Protein AF-A0A2P7RVP9-F1 (afdb_monomer_lite)

Radius of gyration: 25.17 Å; chains: 1; bounding box: 57×21×74 Å

pLDDT: mean 76.1, std 9.57, range [46.62, 93.0]

Structure (mmCIF, N/CA/C/O backbone):
data_AF-A0A2P7RVP9-F1
#
_entry.id   AF-A0A2P7RVP9-F1
#
loop_
_atom_site.group_PDB
_atom_site.id
_atom_site.type_symbol
_atom_site.label_atom_id
_atom_site.label_alt_id
_atom_site.label_comp_id
_atom_site.label_asym_id
_atom_site.label_entity_id
_atom_site.label_seq_id
_atom_site.pdbx_PDB_ins_code
_atom_site.Cartn_x
_atom_site.Cartn_y
_atom_site.Cartn_z
_atom_site.occupancy
_atom_site.B_iso_or_equiv
_atom_site.auth_seq_id
_atom_site.auth_comp_id
_atom_site.auth_asym_id
_atom_site.auth_atom_id
_atom_site.pdbx_PDB_model_num
ATOM 1 N N . MET A 1 1 ?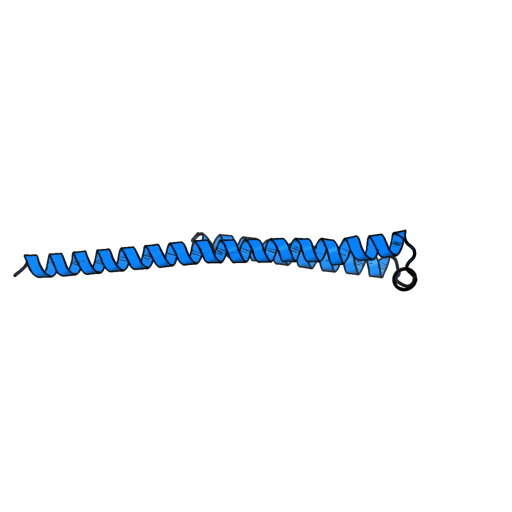 -38.696 0.398 46.030 1.00 56.38 1 MET A N 1
ATOM 2 C CA . MET A 1 1 ? -37.403 1.001 45.650 1.00 56.38 1 MET A CA 1
ATOM 3 C C . MET A 1 1 ? -36.589 0.107 44.717 1.00 56.38 1 MET A C 1
ATOM 5 O O . MET A 1 1 ? -35.907 0.672 43.892 1.00 56.38 1 MET A O 1
ATOM 9 N N . ALA A 1 2 ? -36.732 -1.229 44.731 1.00 60.88 2 ALA A N 1
ATOM 10 C CA . ALA A 1 2 ? -35.995 -2.118 43.812 1.00 60.88 2 ALA A CA 1
ATOM 11 C C . ALA A 1 2 ? -36.271 -1.906 42.302 1.00 60.88 2 ALA A C 1
ATOM 13 O O . ALA A 1 2 ? -35.363 -2.017 41.500 1.00 60.88 2 ALA A O 1
ATOM 14 N N . GLY 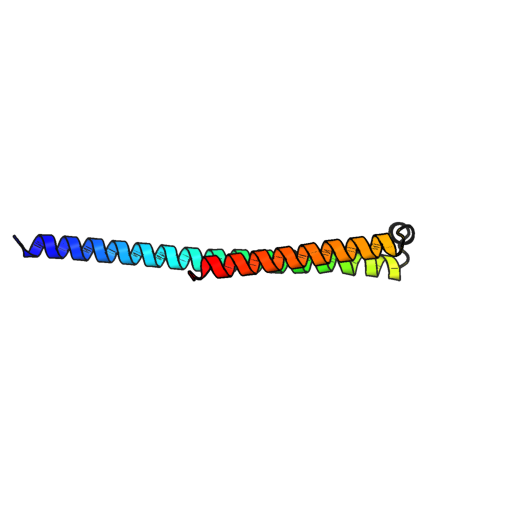A 1 3 ? -37.497 -1.544 41.902 1.00 69.31 3 GLY A N 1
ATOM 15 C CA . GLY A 1 3 ? -37.849 -1.450 40.473 1.00 69.31 3 GLY A CA 1
ATOM 16 C C . GLY A 1 3 ? -37.388 -0.188 39.727 1.00 69.31 3 GLY A C 1
ATOM 17 O O . GLY A 1 3 ? -37.671 -0.081 38.536 1.00 69.31 3 GLY A O 1
ATOM 18 N N . ASP A 1 4 ? -36.759 0.774 40.408 1.00 76.19 4 ASP A N 1
ATOM 19 C CA . ASP A 1 4 ? -36.248 2.006 39.780 1.00 76.19 4 ASP A CA 1
ATOM 20 C C .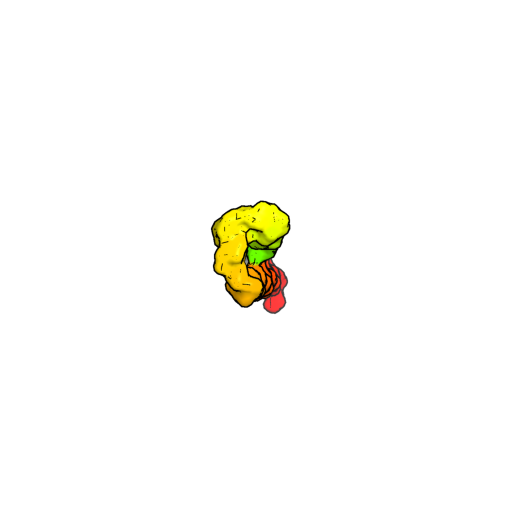 ASP A 1 4 ? -34.773 1.842 39.372 1.00 76.19 4 ASP A C 1
ATOM 22 O O . ASP A 1 4 ? -34.392 2.225 38.267 1.00 76.19 4 ASP A O 1
ATOM 26 N N . ASP A 1 5 ? -33.985 1.150 40.203 1.00 81.75 5 ASP A N 1
ATOM 27 C CA . ASP A 1 5 ? -32.591 0.794 39.912 1.00 81.75 5 ASP A CA 1
ATOM 28 C C . ASP A 1 5 ? -32.495 -0.188 38.728 1.00 81.75 5 ASP A C 1
ATOM 30 O O . ASP A 1 5 ? -31.701 0.028 37.815 1.00 81.75 5 ASP A O 1
ATOM 34 N N . ASP A 1 6 ? -33.385 -1.188 38.656 1.00 85.88 6 ASP A N 1
ATOM 35 C CA . ASP A 1 6 ? -33.438 -2.147 37.537 1.00 85.88 6 ASP A CA 1
ATOM 36 C C . ASP A 1 6 ? -33.723 -1.462 36.184 1.00 85.88 6 ASP A C 1
ATOM 38 O O . ASP A 1 6 ? -33.233 -1.875 35.129 1.00 85.88 6 ASP A O 1
ATOM 42 N N . LYS A 1 7 ? -34.534 -0.394 36.195 1.00 86.69 7 LYS A N 1
ATOM 43 C CA . LYS A 1 7 ? -34.821 0.399 34.991 1.00 86.69 7 LYS A CA 1
ATOM 44 C C . LYS A 1 7 ? -33.624 1.240 34.577 1.00 86.69 7 LYS A C 1
ATOM 46 O O . LYS A 1 7 ? -33.349 1.331 33.383 1.00 86.69 7 LYS A O 1
ATOM 51 N N . LEU A 1 8 ? -32.931 1.833 35.547 1.00 88.44 8 LEU A N 1
ATOM 52 C CA . LEU A 1 8 ? -31.733 2.622 35.296 1.00 88.44 8 LEU A CA 1
ATOM 53 C C . LEU A 1 8 ? -30.619 1.748 34.704 1.00 88.44 8 LEU A C 1
ATOM 55 O O . LEU A 1 8 ? -30.000 2.134 33.715 1.00 88.44 8 LEU A O 1
ATOM 59 N N . GLU A 1 9 ? -30.409 0.546 35.244 1.00 89.31 9 GLU A N 1
ATOM 60 C CA . GLU A 1 9 ? -29.448 -0.416 34.695 1.00 89.31 9 GLU A CA 1
ATOM 61 C C . GLU A 1 9 ? -29.820 -0.851 33.272 1.00 89.31 9 GLU A C 1
ATOM 63 O O . GLU A 1 9 ? -28.963 -0.864 32.387 1.00 89.31 9 GLU A O 1
ATOM 68 N N . ALA A 1 10 ? -31.099 -1.145 33.013 1.00 89.00 10 ALA A N 1
ATOM 69 C CA . ALA A 1 10 ? -31.566 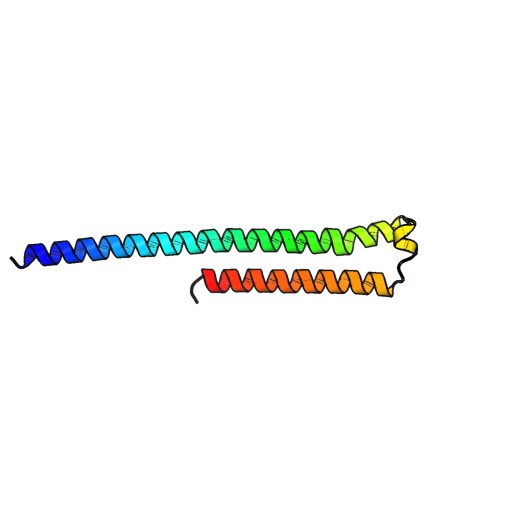-1.500 31.675 1.00 89.00 10 ALA A CA 1
ATOM 70 C C . ALA A 1 10 ? -31.374 -0.358 30.659 1.00 89.00 10 ALA A C 1
ATOM 72 O O . ALA A 1 10 ? -31.014 -0.611 29.508 1.00 89.00 10 ALA A O 1
ATOM 73 N N . GLU A 1 11 ? -31.581 0.893 31.075 1.00 92.25 11 GLU A N 1
ATOM 74 C CA . GLU A 1 11 ? -31.369 2.073 30.234 1.00 92.25 11 GLU A CA 1
ATOM 75 C C . GLU A 1 11 ? -29.881 2.299 29.932 1.00 92.25 11 GLU A C 1
ATOM 77 O O . GLU A 1 11 ? -29.514 2.548 28.781 1.00 92.25 11 GLU A O 1
ATOM 82 N N . ILE A 1 12 ? -29.007 2.133 30.930 1.00 91.56 12 ILE A N 1
ATOM 83 C CA . ILE A 1 12 ? -27.550 2.230 30.758 1.00 91.56 12 ILE A CA 1
ATOM 84 C C . ILE A 1 12 ? -27.047 1.136 29.812 1.00 91.56 12 ILE A C 1
ATOM 86 O O . ILE A 1 12 ? -26.297 1.432 28.882 1.00 91.56 12 ILE A O 1
ATOM 90 N N . LEU A 1 13 ? -27.504 -0.106 29.989 1.00 91.06 13 LEU A N 1
ATOM 91 C CA . LEU A 1 13 ? -27.138 -1.229 29.124 1.00 91.06 13 LEU A CA 1
ATOM 92 C C . LEU A 1 13 ? -27.628 -1.030 27.686 1.00 91.06 13 LEU A C 1
ATOM 94 O O . LEU A 1 13 ? -26.898 -1.330 26.740 1.00 91.06 13 LEU A O 1
ATOM 98 N N . ALA A 1 14 ? -28.838 -0.497 27.499 1.00 93.00 14 ALA A N 1
ATOM 99 C CA . ALA A 1 14 ? -29.351 -0.167 26.173 1.00 93.00 14 ALA A CA 1
ATOM 100 C C . ALA A 1 14 ? -28.516 0.942 25.508 1.00 93.00 14 ALA A C 1
ATOM 102 O O . ALA A 1 14 ? -28.136 0.814 24.342 1.00 93.00 14 ALA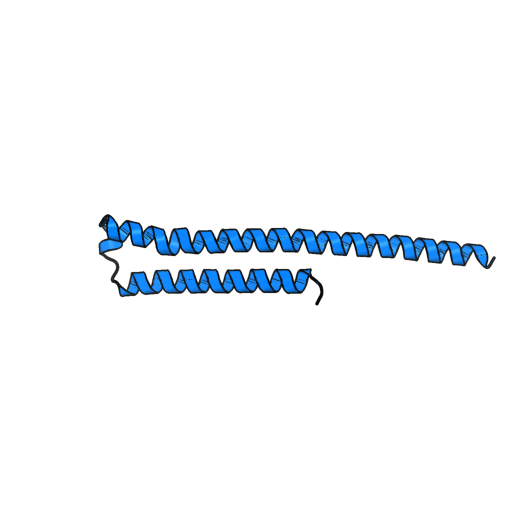 A O 1
ATOM 103 N N . ALA A 1 15 ? -28.162 1.991 26.257 1.00 92.69 15 ALA A N 1
ATOM 104 C CA . ALA A 1 15 ? -27.320 3.077 25.768 1.00 92.69 15 ALA A CA 1
ATOM 105 C C . ALA A 1 15 ? -25.894 2.606 25.429 1.00 92.69 15 ALA A C 1
ATOM 107 O O . ALA A 1 15 ? -25.312 3.045 24.435 1.00 92.69 15 ALA A O 1
ATOM 108 N N . GLU A 1 16 ? -25.322 1.700 26.222 1.00 92.62 16 GLU A N 1
ATOM 109 C CA . GLU A 1 16 ? -24.009 1.108 25.964 1.00 92.62 16 GLU A CA 1
ATOM 110 C C . GLU A 1 16 ? -24.038 0.178 24.743 1.00 92.62 16 GLU A C 1
ATOM 112 O O . GLU A 1 16 ? -23.167 0.266 23.875 1.00 92.62 16 GLU A O 1
ATOM 117 N N . ALA A 1 17 ? -25.090 -0.631 24.593 1.00 90.62 17 ALA A N 1
ATOM 118 C CA . ALA A 1 17 ? -25.286 -1.470 23.415 1.00 90.62 17 ALA A CA 1
ATOM 119 C C . ALA A 1 17 ? -25.419 -0.638 22.127 1.00 90.62 17 ALA A C 1
ATOM 121 O O . ALA A 1 17 ? -24.851 -1.004 21.095 1.00 90.62 17 ALA A O 1
ATOM 122 N N . GLU A 1 18 ? -26.120 0.499 22.163 1.00 92.00 18 GLU A N 1
ATOM 123 C CA . GLU A 1 18 ? -26.192 1.417 21.020 1.00 92.00 18 GLU A CA 1
ATOM 124 C C . GLU A 1 18 ? -24.837 2.047 20.682 1.00 92.00 18 GLU A C 1
ATOM 126 O O . GLU A 1 18 ? -24.490 2.158 19.501 1.00 92.00 18 GLU A O 1
ATOM 131 N N . ARG A 1 19 ? -24.044 2.423 21.695 1.00 88.88 19 ARG A N 1
ATOM 132 C CA . ARG A 1 19 ? -22.681 2.943 21.496 1.00 88.88 19 ARG A CA 1
ATOM 133 C C . ARG A 1 19 ? -21.792 1.909 20.820 1.00 88.88 19 ARG A C 1
ATOM 135 O O . ARG A 1 19 ? -21.206 2.213 19.784 1.00 88.88 19 ARG A O 1
ATOM 142 N N . LEU A 1 20 ? -21.772 0.681 21.333 1.00 86.69 20 LEU A N 1
ATOM 143 C CA . LEU A 1 20 ? -20.989 -0.417 20.761 1.00 86.69 20 LEU A CA 1
ATOM 144 C C . LEU A 1 20 ? -21.418 -0.739 19.325 1.00 86.69 20 LEU A C 1
ATOM 146 O O . LEU A 1 20 ? -20.576 -0.993 18.462 1.00 86.69 20 LEU A O 1
ATOM 150 N N . ARG A 1 21 ? -22.724 -0.682 19.028 1.00 86.12 21 ARG A N 1
ATOM 151 C CA . ARG A 1 21 ? -23.224 -0.849 17.654 1.00 86.12 21 ARG A CA 1
ATOM 152 C C . ARG A 1 21 ? -22.722 0.257 16.731 1.00 86.12 21 ARG A C 1
ATOM 154 O O . ARG A 1 21 ? -22.224 -0.063 15.653 1.00 86.12 21 ARG A O 1
ATOM 161 N N . ARG A 1 22 ? -22.788 1.525 17.154 1.00 85.06 22 ARG A N 1
ATOM 162 C CA . ARG A 1 22 ? -22.268 2.659 16.370 1.00 85.06 22 ARG A CA 1
ATOM 163 C C . ARG A 1 22 ? -20.760 2.575 16.154 1.00 85.06 22 ARG A C 1
ATOM 165 O O . ARG A 1 22 ? -20.298 2.833 15.048 1.00 85.06 22 ARG A O 1
ATOM 172 N N . GLU A 1 23 ? -19.993 2.188 17.169 1.00 85.38 23 GLU A N 1
ATOM 173 C CA . GLU A 1 23 ? -18.541 1.996 17.047 1.00 85.38 23 GLU A CA 1
ATOM 174 C C . GLU A 1 23 ? -18.199 0.852 16.085 1.00 85.38 23 GLU A C 1
ATOM 176 O O . GLU A 1 23 ? -17.309 0.986 15.238 1.00 85.38 23 GLU A O 1
ATOM 181 N N . GLY A 1 24 ? -18.950 -0.252 16.146 1.00 81.75 24 GLY A N 1
ATOM 182 C CA . GLY A 1 24 ? -18.816 -1.366 15.211 1.00 81.75 24 GLY A CA 1
ATOM 183 C C . GLY A 1 24 ? -19.145 -0.970 13.768 1.00 81.75 24 GLY A C 1
ATOM 184 O O . GLY A 1 24 ? -18.435 -1.366 12.840 1.00 81.75 24 GLY A O 1
ATOM 185 N N . GLU A 1 25 ? -20.192 -0.169 13.561 1.00 84.75 25 GLU A N 1
ATOM 186 C CA . GLU A 1 25 ? -20.560 0.366 12.244 1.00 84.75 25 GLU A CA 1
ATOM 187 C C . GLU A 1 25 ? -19.494 1.327 11.707 1.00 84.75 25 GLU A C 1
ATOM 189 O O . GLU A 1 25 ? -19.023 1.143 10.582 1.00 84.75 25 GLU A O 1
ATOM 194 N N . TYR A 1 26 ? -19.023 2.264 12.534 1.00 80.75 26 TYR A N 1
ATOM 195 C CA . TYR A 1 26 ? -17.965 3.208 12.173 1.00 80.75 26 TYR A CA 1
ATOM 196 C C . TYR A 1 26 ? -16.671 2.494 11.757 1.00 80.75 26 TYR A C 1
ATOM 198 O O . TYR A 1 26 ? -16.073 2.807 10.725 1.00 80.75 26 TYR A O 1
ATOM 206 N N . THR A 1 27 ? -16.260 1.476 12.516 1.00 79.00 27 THR A N 1
ATOM 207 C CA . THR A 1 27 ? -15.041 0.704 12.231 1.00 79.00 27 THR A CA 1
ATOM 208 C C . THR A 1 27 ? -15.162 -0.067 10.912 1.00 79.00 27 THR A C 1
ATOM 210 O O . THR A 1 27 ? -14.230 -0.085 10.097 1.00 79.00 27 THR A O 1
ATOM 213 N N . LYS A 1 28 ? -16.337 -0.654 10.647 1.00 80.69 28 LYS A N 1
ATOM 214 C CA . LYS A 1 28 ? -16.627 -1.344 9.383 1.00 80.69 28 LYS A CA 1
ATOM 215 C C . LYS A 1 28 ? -16.613 -0.389 8.197 1.00 80.69 28 LYS A C 1
ATOM 217 O O . LYS A 1 28 ? -16.028 -0.723 7.170 1.00 80.69 28 LYS A O 1
ATOM 222 N N . GLU A 1 29 ? -17.220 0.785 8.307 1.00 79.25 29 GLU A N 1
ATOM 223 C CA . GLU A 1 29 ? -17.200 1.775 7.227 1.00 79.25 29 GLU A CA 1
ATOM 224 C C . GLU A 1 29 ? -15.786 2.292 6.959 1.00 79.25 29 GLU A C 1
ATOM 226 O O . GLU A 1 29 ? -15.336 2.280 5.812 1.00 79.25 29 GLU A O 1
ATOM 231 N N . HIS A 1 30 ? -15.039 2.644 8.007 1.00 77.88 30 HIS A N 1
ATOM 232 C CA . HIS A 1 30 ? -13.663 3.112 7.873 1.00 77.88 30 HIS A CA 1
ATOM 233 C C . HIS A 1 30 ? -12.763 2.065 7.198 1.00 77.88 30 HIS A C 1
ATOM 235 O O . HIS A 1 30 ? -12.015 2.389 6.274 1.00 77.88 30 HIS A O 1
ATOM 241 N N . SER A 1 31 ? -12.873 0.789 7.588 1.00 73.44 31 SER A N 1
ATOM 242 C CA . SER A 1 31 ? -12.095 -0.292 6.965 1.00 73.44 31 SER A CA 1
ATOM 243 C C . SER A 1 31 ? -12.385 -0.453 5.465 1.00 73.44 31 SER A C 1
ATOM 245 O O . SER A 1 31 ? -11.454 -0.676 4.691 1.00 73.44 31 SER A O 1
ATOM 247 N N . LYS A 1 32 ? -13.638 -0.251 5.025 1.00 75.25 32 LYS A N 1
ATOM 248 C CA . LYS A 1 32 ? -14.008 -0.265 3.598 1.00 75.25 32 LYS A CA 1
ATOM 249 C C . LYS A 1 32 ? -13.354 0.882 2.829 1.00 75.25 32 LYS A C 1
ATOM 251 O O . LYS A 1 32 ? -12.804 0.648 1.755 1.00 75.25 32 LYS A O 1
ATOM 256 N N . TYR A 1 33 ? -13.377 2.102 3.371 1.00 78.94 33 TYR A N 1
ATOM 257 C CA . TYR A 1 33 ? -12.735 3.255 2.728 1.00 78.94 33 TYR A CA 1
ATOM 258 C C . TYR A 1 33 ? -11.219 3.087 2.629 1.00 78.94 33 TYR A C 1
ATOM 260 O O . TYR A 1 33 ? -10.629 3.403 1.596 1.00 78.94 33 TYR A O 1
ATOM 268 N N . VAL A 1 34 ? -10.597 2.543 3.677 1.00 78.81 34 VAL A N 1
ATOM 269 C CA . VAL A 1 34 ? -9.166 2.228 3.689 1.00 78.81 34 VAL A CA 1
ATOM 270 C C . VAL A 1 34 ? -8.842 1.152 2.652 1.00 78.81 34 VAL A C 1
ATOM 272 O O . VAL A 1 34 ? -7.922 1.328 1.861 1.00 78.81 34 VAL A O 1
ATOM 275 N N . ALA A 1 35 ? -9.611 0.065 2.583 1.00 74.50 35 ALA A N 1
ATOM 276 C CA . ALA A 1 35 ? -9.401 -0.966 1.569 1.00 74.50 35 ALA A CA 1
ATOM 277 C C . ALA A 1 35 ? -9.512 -0.402 0.139 1.00 74.50 35 ALA A C 1
ATOM 279 O O . ALA A 1 35 ? -8.655 -0.676 -0.700 1.00 74.50 35 ALA A O 1
ATOM 280 N N . ALA A 1 36 ? -10.512 0.444 -0.121 1.00 79.19 36 ALA A N 1
ATOM 281 C CA . ALA A 1 36 ? -10.711 1.071 -1.426 1.00 79.19 36 ALA A CA 1
ATOM 282 C C . ALA A 1 36 ? -9.585 2.052 -1.809 1.00 79.19 36 ALA A C 1
ATOM 284 O O . ALA A 1 36 ? -9.214 2.144 -2.983 1.00 79.19 36 ALA A O 1
ATOM 285 N N . SER A 1 37 ? -9.025 2.794 -0.847 1.00 76.06 37 SER A N 1
ATOM 286 C CA . SER A 1 37 ? -7.905 3.703 -1.115 1.00 76.06 37 SER A CA 1
ATOM 287 C C . SER A 1 37 ? -6.610 2.943 -1.410 1.00 76.06 37 SER A C 1
ATOM 289 O O . SER A 1 37 ? -5.897 3.309 -2.348 1.00 76.06 37 SER A O 1
ATOM 291 N N . TRP A 1 38 ? -6.343 1.844 -0.695 1.00 78.12 38 TRP A N 1
ATOM 292 C CA . TRP A 1 38 ? -5.211 0.958 -0.982 1.00 78.12 38 TRP A CA 1
ATOM 293 C C . TRP A 1 38 ? -5.326 0.284 -2.351 1.00 78.12 38 TRP A C 1
ATOM 295 O O . TRP A 1 38 ? -4.332 0.208 -3.072 1.00 78.12 38 TRP A O 1
ATOM 305 N N . ASP A 1 39 ? -6.525 -0.152 -2.740 1.00 77.25 39 ASP A N 1
ATOM 306 C CA . ASP A 1 39 ? -6.765 -0.772 -4.046 1.00 77.25 39 ASP A CA 1
ATOM 307 C C . ASP A 1 39 ? -6.473 0.202 -5.202 1.00 77.25 39 ASP A C 1
ATOM 309 O O . ASP A 1 39 ? -5.699 -0.107 -6.117 1.00 77.25 39 ASP A O 1
ATOM 313 N N . ARG A 1 40 ? -6.969 1.445 -5.096 1.00 77.94 40 ARG A N 1
ATOM 314 C CA . ARG A 1 40 ? -6.648 2.522 -6.049 1.00 77.94 40 ARG A CA 1
ATOM 315 C C . ARG A 1 40 ? -5.161 2.851 -6.090 1.00 77.94 40 ARG A C 1
ATOM 317 O O . ARG A 1 40 ? -4.616 3.035 -7.176 1.00 77.94 40 ARG A O 1
ATOM 324 N N . ALA A 1 41 ? -4.501 2.921 -4.938 1.00 76.81 41 ALA A N 1
ATOM 325 C CA . ALA A 1 41 ? -3.069 3.192 -4.881 1.00 76.81 41 ALA A CA 1
ATOM 326 C C . ALA A 1 41 ? -2.244 2.049 -5.505 1.00 76.81 41 ALA A C 1
ATOM 328 O O . ALA A 1 41 ? -1.296 2.320 -6.242 1.00 76.81 41 ALA A O 1
ATOM 329 N N . SER A 1 42 ? -2.639 0.786 -5.304 1.00 73.06 42 SER A N 1
ATOM 330 C CA . SER A 1 42 ? -1.994 -0.372 -5.941 1.00 73.06 42 SER A CA 1
ATOM 331 C C . SER A 1 42 ? -2.134 -0.338 -7.469 1.00 73.06 42 SER A C 1
ATOM 333 O O . SER A 1 42 ? -1.149 -0.492 -8.193 1.00 73.06 42 SER A O 1
ATOM 335 N N . THR A 1 43 ? -3.331 -0.015 -7.965 1.00 77.88 43 THR A N 1
ATOM 336 C CA . THR A 1 43 ? -3.606 0.130 -9.399 1.00 77.88 43 THR A CA 1
ATOM 337 C C . THR A 1 43 ? -2.813 1.296 -9.990 1.00 77.88 43 THR A C 1
ATOM 339 O O . THR A 1 43 ? -2.247 1.179 -11.079 1.00 77.88 43 THR A O 1
ATOM 342 N N . GLY A 1 44 ? -2.701 2.407 -9.254 1.00 77.75 44 GLY A N 1
ATOM 343 C CA . GLY A 1 44 ? -1.887 3.560 -9.634 1.00 77.75 44 GLY A CA 1
ATOM 344 C C . GLY A 1 44 ? -0.404 3.212 -9.770 1.00 77.75 44 GLY A C 1
ATOM 345 O O . GLY A 1 44 ? 0.212 3.583 -10.766 1.00 77.75 44 GLY A O 1
ATOM 346 N N . LEU A 1 45 ? 0.154 2.437 -8.834 1.00 78.88 45 LEU A N 1
ATOM 347 C CA . LEU A 1 45 ? 1.545 1.974 -8.902 1.00 78.88 45 LEU A CA 1
ATOM 348 C C . LEU A 1 45 ? 1.803 1.067 -10.107 1.00 78.88 45 LEU A C 1
ATOM 350 O O . LEU A 1 45 ? 2.839 1.202 -10.750 1.00 78.88 45 LEU A O 1
ATOM 354 N N . ILE A 1 46 ? 0.866 0.185 -10.456 1.00 75.19 46 ILE A N 1
ATOM 355 C CA . ILE A 1 46 ? 1.001 -0.666 -11.647 1.00 75.19 46 ILE A CA 1
ATOM 356 C C . ILE A 1 46 ? 0.906 0.183 -12.921 1.00 75.19 46 ILE A C 1
ATOM 358 O O . ILE A 1 46 ? 1.746 0.074 -13.811 1.00 75.19 46 ILE A O 1
ATOM 362 N N . THR A 1 47 ? -0.084 1.070 -13.007 1.00 79.81 47 THR A N 1
ATOM 363 C CA . THR A 1 47 ? -0.294 1.907 -14.198 1.00 79.81 47 THR A CA 1
ATOM 364 C C . THR A 1 47 ? 0.887 2.850 -14.427 1.00 79.81 47 THR A C 1
ATOM 366 O O . THR A 1 47 ? 1.468 2.889 -15.509 1.00 79.81 47 THR A O 1
ATOM 369 N N . ILE A 1 48 ? 1.304 3.577 -13.392 1.00 77.88 48 ILE A N 1
ATOM 370 C CA . ILE A 1 48 ? 2.398 4.540 -13.508 1.00 77.88 48 ILE A CA 1
ATOM 371 C C . ILE A 1 48 ? 3.741 3.811 -13.618 1.00 77.88 48 ILE A C 1
ATOM 373 O O . ILE A 1 48 ? 4.548 4.153 -14.475 1.00 77.88 48 ILE A O 1
ATOM 377 N N . GLY A 1 49 ? 3.973 2.796 -12.790 1.00 70.19 49 GLY A N 1
ATOM 378 C CA . GLY A 1 49 ? 5.264 2.127 -12.664 1.00 70.19 49 GLY A CA 1
ATOM 379 C C . GLY A 1 49 ? 5.579 1.076 -13.723 1.00 70.19 49 GLY A C 1
ATOM 380 O O . GLY A 1 49 ? 6.750 0.827 -13.989 1.00 70.19 49 GLY A O 1
ATOM 381 N N . VAL A 1 50 ? 4.563 0.464 -14.338 1.00 73.69 50 VAL A N 1
ATOM 382 C CA . VAL A 1 50 ? 4.745 -0.599 -15.342 1.00 73.69 50 VAL A CA 1
ATOM 383 C C . VAL A 1 50 ? 4.345 -0.115 -16.731 1.00 73.69 50 VAL A C 1
ATOM 385 O O . VAL A 1 50 ? 5.144 -0.205 -17.662 1.00 73.69 50 VAL A O 1
ATOM 388 N N . PHE A 1 51 ? 3.144 0.452 -16.888 1.00 77.56 51 PHE A N 1
ATOM 389 C CA . PHE A 1 51 ? 2.667 0.856 -18.215 1.00 77.56 51 PHE A CA 1
ATOM 390 C C . PHE A 1 51 ? 3.388 2.095 -18.752 1.00 77.56 51 PHE A C 1
ATOM 392 O O . PHE A 1 51 ? 3.758 2.102 -19.924 1.00 77.56 51 PHE A O 1
ATOM 399 N N . THR A 1 52 ? 3.653 3.113 -17.927 1.00 76.19 52 THR A N 1
ATOM 400 C CA . THR A 1 52 ? 4.379 4.319 -18.379 1.00 76.19 52 THR A CA 1
ATOM 401 C C . THR A 1 52 ? 5.740 3.993 -18.997 1.00 76.19 52 THR A C 1
ATOM 403 O O . THR A 1 52 ? 5.988 4.422 -20.128 1.00 76.19 52 THR A O 1
ATOM 406 N N . PRO A 1 53 ? 6.632 3.226 -18.341 1.00 71.56 53 PRO A N 1
ATOM 407 C CA . PRO A 1 53 ? 7.919 2.931 -18.948 1.00 71.56 53 PRO A CA 1
ATOM 408 C C . PRO A 1 53 ? 7.816 1.897 -20.084 1.00 71.56 53 PRO A C 1
ATOM 410 O O . PRO A 1 53 ? 8.591 1.986 -21.034 1.00 71.56 53 PRO A O 1
ATOM 413 N N . MET A 1 54 ? 6.823 0.993 -20.078 1.00 74.44 54 MET A N 1
ATOM 414 C CA . MET A 1 54 ? 6.542 0.103 -21.217 1.00 74.44 54 MET A CA 1
ATOM 415 C C . MET A 1 54 ? 6.173 0.896 -22.482 1.00 74.44 54 MET A C 1
ATOM 417 O O . MET A 1 54 ? 6.725 0.652 -23.554 1.00 74.44 54 MET A O 1
ATOM 421 N N . ILE A 1 55 ? 5.277 1.879 -22.357 1.00 80.06 55 ILE A N 1
ATOM 422 C CA . ILE A 1 55 ? 4.894 2.782 -23.450 1.00 80.06 55 ILE A CA 1
ATOM 423 C C . ILE A 1 55 ? 6.108 3.615 -23.882 1.00 80.06 55 ILE A C 1
ATOM 425 O O . ILE A 1 55 ? 6.398 3.713 -25.073 1.00 80.06 55 ILE A O 1
ATOM 429 N N . GLY A 1 56 ? 6.869 4.159 -22.931 1.00 75.00 56 GLY A N 1
ATOM 430 C CA . GLY A 1 56 ? 8.092 4.911 -23.220 1.00 75.00 56 GLY A CA 1
ATOM 431 C C . GLY A 1 56 ? 9.128 4.115 -24.022 1.00 75.00 56 GLY A C 1
ATOM 432 O O . GLY A 1 56 ? 9.744 4.662 -24.939 1.00 75.00 56 GLY A O 1
ATOM 433 N N . PHE A 1 57 ? 9.262 2.817 -23.730 1.00 71.31 57 PHE A N 1
ATOM 434 C CA . PHE A 1 57 ? 10.107 1.892 -24.481 1.00 71.31 57 PHE A CA 1
ATOM 435 C C . PHE A 1 57 ? 9.564 1.624 -25.895 1.00 71.31 57 PHE A C 1
ATOM 437 O O . PHE A 1 57 ? 10.311 1.743 -26.868 1.00 71.31 57 PHE A O 1
ATOM 444 N N . LEU A 1 58 ? 8.263 1.330 -26.032 1.00 78.19 58 LEU A N 1
ATOM 445 C CA . LEU A 1 58 ? 7.613 1.056 -27.325 1.00 78.19 58 LEU A CA 1
ATOM 446 C C . LEU A 1 58 ? 7.718 2.233 -28.304 1.00 78.19 58 LEU A C 1
ATOM 448 O O . LEU A 1 58 ? 7.985 2.029 -29.486 1.00 78.19 58 LEU A O 1
ATOM 452 N N . TYR A 1 59 ? 7.549 3.462 -27.812 1.00 80.44 59 TYR A N 1
ATOM 453 C CA . TYR A 1 59 ? 7.588 4.675 -28.635 1.00 80.44 59 TYR A CA 1
ATOM 454 C C . TYR A 1 59 ? 8.980 5.320 -28.728 1.00 80.44 59 TYR A C 1
ATOM 456 O O . TYR A 1 59 ? 9.105 6.394 -29.314 1.00 80.44 59 TYR A O 1
ATOM 464 N N . ARG A 1 60 ? 10.030 4.688 -28.174 1.00 70.56 60 ARG A N 1
ATOM 465 C CA . ARG A 1 60 ? 11.412 5.214 -28.143 1.00 70.56 60 ARG A CA 1
ATOM 466 C C . ARG A 1 60 ? 11.490 6.678 -27.694 1.00 70.56 60 ARG A C 1
ATOM 468 O O . ARG A 1 60 ? 12.249 7.472 -28.249 1.00 70.56 60 ARG A O 1
ATOM 475 N N . ILE A 1 61 ? 10.711 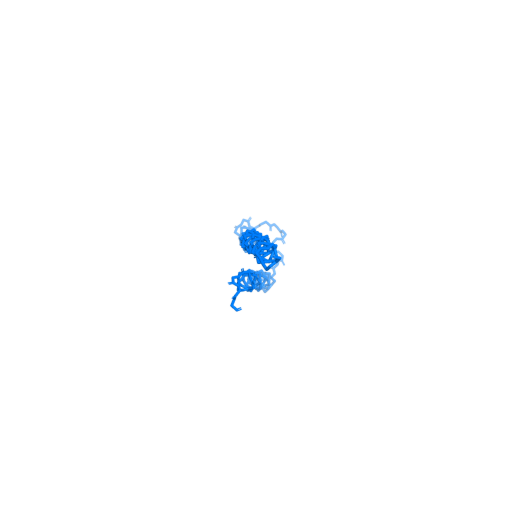7.046 -26.680 1.00 72.62 61 ILE A N 1
ATOM 476 C CA . ILE A 1 61 ? 10.773 8.389 -26.098 1.00 72.62 61 ILE A CA 1
ATOM 477 C C . ILE A 1 61 ? 12.178 8.547 -25.492 1.00 72.62 61 ILE A C 1
ATOM 479 O O . ILE A 1 61 ? 12.554 7.765 -24.620 1.00 72.62 61 ILE A O 1
ATOM 483 N N . SER A 1 62 ? 12.976 9.514 -25.974 1.00 59.03 62 SER A N 1
ATOM 484 C CA . SER A 1 62 ? 14.437 9.608 -25.744 1.00 59.03 62 SER A CA 1
ATOM 485 C C . SER A 1 62 ? 14.896 9.447 -24.290 1.00 59.03 62 SER A C 1
ATOM 487 O O . SER A 1 62 ? 15.969 8.897 -24.059 1.00 59.03 62 SER A O 1
ATOM 489 N N . ASN A 1 63 ? 14.092 9.869 -23.312 1.00 59.72 63 ASN A N 1
ATOM 490 C CA . ASN A 1 63 ? 14.435 9.755 -21.890 1.00 59.72 63 ASN A CA 1
ATOM 491 C C . ASN A 1 63 ? 14.363 8.316 -21.349 1.00 59.72 63 ASN A C 1
ATOM 493 O O . ASN A 1 63 ? 15.013 8.018 -20.357 1.00 59.72 63 ASN A O 1
ATOM 497 N N . VAL A 1 64 ? 13.608 7.421 -21.994 1.00 55.38 64 VAL A N 1
ATOM 498 C CA . VAL A 1 64 ? 13.425 6.018 -21.569 1.00 55.38 64 VAL A CA 1
ATOM 499 C C . VAL A 1 64 ? 14.388 5.076 -22.300 1.00 55.38 64 VAL A C 1
ATOM 501 O O . VAL A 1 64 ? 14.736 4.022 -21.787 1.00 55.38 64 VAL A O 1
ATOM 504 N N . VAL A 1 65 ? 14.894 5.489 -23.467 1.00 56.31 65 VAL A N 1
ATOM 505 C CA . VAL A 1 65 ? 15.918 4.761 -24.244 1.00 56.31 65 VAL A CA 1
ATOM 506 C C . VAL A 1 65 ? 17.290 4.759 -23.553 1.00 56.31 65 VAL A C 1
ATOM 508 O O . VAL A 1 65 ? 18.090 3.860 -23.792 1.00 56.31 65 VAL A O 1
ATOM 511 N N . MET A 1 66 ? 17.558 5.742 -22.685 1.00 60.97 66 MET A N 1
ATOM 512 C CA . MET A 1 66 ? 18.769 5.802 -21.851 1.00 60.97 66 MET A CA 1
ATOM 513 C C . MET A 1 66 ? 18.731 4.835 -20.658 1.00 60.97 66 MET A C 1
ATOM 515 O O . MET A 1 66 ? 19.781 4.564 -20.080 1.00 60.97 66 MET A O 1
ATOM 519 N N . LEU A 1 67 ? 17.553 4.326 -20.270 1.00 63.25 67 LEU A N 1
ATOM 520 C CA . LEU A 1 67 ? 17.455 3.355 -19.182 1.00 63.25 67 LEU A CA 1
ATOM 521 C C . LEU A 1 67 ? 17.895 1.984 -19.683 1.00 63.25 67 LEU A C 1
ATOM 523 O O . LEU A 1 67 ? 17.403 1.474 -20.694 1.00 63.25 67 LEU A O 1
ATOM 527 N N . THR A 1 68 ? 18.805 1.360 -18.943 1.00 72.75 68 THR A N 1
ATOM 528 C CA . THR A 1 68 ? 19.171 -0.025 -19.217 1.00 72.75 68 THR A CA 1
ATOM 529 C C . THR A 1 68 ? 17.986 -0.940 -18.897 1.00 72.75 68 THR A C 1
ATOM 531 O O . THR A 1 68 ? 17.131 -0.620 -18.069 1.00 72.75 68 THR A O 1
ATOM 534 N N . ALA A 1 69 ? 17.929 -2.122 -19.519 1.00 72.75 69 ALA A N 1
ATOM 535 C CA . ALA A 1 69 ? 16.894 -3.116 -19.210 1.00 72.75 69 ALA A CA 1
ATOM 536 C C . ALA A 1 69 ? 16.840 -3.466 -17.706 1.00 72.75 69 ALA A C 1
ATOM 538 O O . ALA A 1 69 ? 15.794 -3.863 -17.195 1.00 72.75 69 ALA A O 1
ATOM 539 N N . LEU A 1 70 ? 17.959 -3.279 -16.999 1.00 74.75 70 LEU A N 1
ATOM 540 C CA . LEU A 1 70 ? 18.095 -3.502 -15.567 1.00 74.75 70 LEU A CA 1
ATOM 541 C C . LEU A 1 70 ? 17.412 -2.397 -14.743 1.00 74.75 70 LEU A C 1
ATOM 543 O O . LEU A 1 70 ? 16.710 -2.719 -13.789 1.00 74.75 70 LEU A O 1
ATOM 547 N N . ASP A 1 71 ? 17.517 -1.129 -15.154 1.00 74.81 71 ASP A N 1
ATOM 548 C CA . ASP A 1 71 ? 16.795 -0.016 -14.516 1.00 74.81 71 ASP A CA 1
ATOM 549 C C . ASP A 1 71 ? 15.278 -0.168 -14.684 1.00 74.81 71 ASP A C 1
ATOM 551 O O . ASP A 1 71 ? 14.508 0.057 -13.748 1.00 74.81 71 ASP A O 1
ATOM 555 N N . LEU A 1 72 ? 14.843 -0.619 -15.867 1.00 72.00 72 LEU A N 1
ATOM 556 C CA . LEU A 1 72 ? 13.438 -0.911 -16.145 1.00 72.00 72 LEU A CA 1
ATOM 557 C C . LEU A 1 72 ? 12.922 -2.067 -15.276 1.00 72.00 72 LEU A C 1
ATOM 559 O O . LEU A 1 72 ? 11.862 -1.958 -14.659 1.00 72.00 72 LEU A O 1
ATOM 563 N N . ALA A 1 73 ? 13.686 -3.159 -15.190 1.00 78.00 73 ALA A N 1
ATOM 564 C CA . ALA A 1 73 ? 13.348 -4.299 -14.344 1.00 78.00 73 ALA A CA 1
ATOM 565 C C . ALA A 1 73 ? 13.300 -3.912 -12.857 1.00 78.00 73 ALA A C 1
ATOM 567 O O . ALA A 1 73 ? 12.397 -4.349 -12.144 1.00 78.00 73 ALA A O 1
ATOM 568 N N . PHE A 1 74 ? 14.218 -3.057 -12.395 1.00 80.56 74 PHE A N 1
ATOM 569 C CA . PHE A 1 74 ? 14.228 -2.557 -11.023 1.00 80.56 74 PHE A CA 1
ATOM 570 C C . PHE A 1 74 ? 13.012 -1.671 -10.730 1.00 80.56 74 PHE A C 1
ATOM 572 O O . PHE A 1 74 ? 12.345 -1.870 -9.717 1.00 80.56 74 PHE A O 1
ATOM 579 N N . ALA A 1 75 ? 12.661 -0.749 -11.632 1.00 74.75 75 ALA A N 1
ATOM 580 C CA . ALA A 1 75 ? 11.472 0.091 -11.489 1.00 74.75 75 ALA A CA 1
ATOM 581 C C . ALA A 1 75 ? 10.184 -0.747 -11.404 1.00 74.75 75 ALA A C 1
ATOM 583 O O . ALA A 1 75 ? 9.356 -0.529 -10.515 1.00 74.75 75 ALA A O 1
ATOM 584 N N . VAL A 1 76 ? 10.049 -1.757 -12.270 1.00 78.00 76 VAL A N 1
ATOM 585 C CA . VAL A 1 76 ? 8.926 -2.706 -12.241 1.00 78.00 76 VAL A CA 1
ATOM 586 C C . VAL A 1 76 ? 8.916 -3.504 -10.935 1.00 78.00 76 VAL A C 1
ATOM 588 O O . VAL A 1 76 ? 7.867 -3.617 -10.302 1.00 78.00 76 VAL A O 1
ATOM 591 N N . ALA A 1 77 ? 10.067 -4.015 -10.490 1.00 80.00 77 ALA A N 1
ATOM 592 C CA . ALA A 1 77 ? 10.179 -4.777 -9.249 1.00 80.00 77 ALA A CA 1
ATOM 593 C C . ALA A 1 77 ? 9.808 -3.940 -8.014 1.00 80.00 77 ALA A C 1
ATOM 595 O O . ALA A 1 77 ? 9.060 -4.413 -7.160 1.00 80.00 77 ALA A O 1
ATOM 596 N N . VAL A 1 78 ? 10.262 -2.684 -7.938 1.00 81.38 78 VAL A N 1
ATOM 597 C CA . VAL A 1 78 ? 9.903 -1.750 -6.858 1.00 81.38 78 VAL A CA 1
ATOM 598 C C . VAL A 1 78 ? 8.407 -1.441 -6.878 1.00 81.38 78 VAL A C 1
ATOM 600 O O . VAL A 1 78 ? 7.774 -1.431 -5.823 1.00 81.38 78 VAL A O 1
ATOM 603 N N . CYS A 1 79 ? 7.810 -1.249 -8.056 1.00 76.00 79 CYS A N 1
ATOM 604 C CA . CYS A 1 79 ? 6.374 -0.989 -8.166 1.00 76.00 79 CYS A CA 1
ATOM 605 C C . CYS A 1 79 ? 5.529 -2.209 -7.787 1.00 76.00 79 CYS A C 1
ATOM 607 O O . CYS A 1 79 ? 4.526 -2.056 -7.092 1.00 76.00 79 CYS A O 1
ATOM 609 N N . LEU A 1 80 ? 5.950 -3.419 -8.168 1.00 77.00 80 LEU A N 1
ATOM 610 C CA . LEU A 1 80 ? 5.304 -4.666 -7.751 1.00 77.00 80 LEU A CA 1
ATOM 611 C C . LEU A 1 80 ? 5.445 -4.904 -6.245 1.00 77.00 80 LEU A C 1
ATOM 613 O O . LEU A 1 80 ? 4.467 -5.264 -5.594 1.00 77.00 80 LEU A O 1
ATOM 617 N N . ALA A 1 81 ? 6.627 -4.660 -5.674 1.00 80.56 81 ALA A N 1
ATOM 618 C CA . ALA A 1 81 ? 6.854 -4.762 -4.234 1.00 80.56 81 ALA A CA 1
ATOM 619 C C . ALA A 1 81 ? 6.003 -3.746 -3.458 1.00 80.56 81 ALA A C 1
ATOM 621 O O . ALA A 1 81 ? 5.389 -4.097 -2.450 1.00 80.56 81 ALA A O 1
ATOM 622 N N . GLY A 1 82 ? 5.907 -2.511 -3.961 1.00 77.38 82 GLY A N 1
ATOM 623 C CA . GLY A 1 82 ? 5.004 -1.489 -3.445 1.00 77.38 82 GLY A CA 1
ATOM 624 C C . GLY A 1 82 ? 3.552 -1.958 -3.491 1.00 77.38 82 GLY A C 1
ATOM 625 O O . GLY A 1 82 ? 2.904 -2.031 -2.452 1.00 77.38 82 GLY A O 1
ATOM 626 N N . ALA A 1 83 ? 3.053 -2.365 -4.660 1.00 77.06 83 ALA A N 1
ATOM 627 C CA . ALA A 1 83 ? 1.687 -2.866 -4.817 1.00 77.06 83 ALA A CA 1
ATOM 628 C C . ALA A 1 83 ? 1.387 -4.057 -3.887 1.00 77.06 83 ALA A C 1
ATOM 630 O O . ALA A 1 83 ? 0.328 -4.097 -3.263 1.00 77.06 83 ALA A O 1
ATOM 631 N N . PHE A 1 84 ? 2.333 -4.985 -3.727 1.00 80.06 84 PHE A N 1
ATOM 632 C CA . PHE A 1 84 ? 2.209 -6.120 -2.816 1.00 80.06 84 PHE A CA 1
ATOM 633 C C . PHE A 1 84 ? 2.149 -5.688 -1.345 1.00 80.06 84 PHE A C 1
ATOM 635 O O . PHE A 1 84 ? 1.299 -6.167 -0.593 1.00 80.06 84 PHE A O 1
ATOM 642 N N . ALA A 1 85 ? 3.004 -4.750 -0.928 1.00 78.81 85 ALA A N 1
ATOM 643 C CA . ALA A 1 85 ? 2.966 -4.195 0.421 1.00 78.81 85 ALA A CA 1
ATOM 644 C C . ALA A 1 85 ? 1.629 -3.488 0.688 1.00 78.81 85 ALA A C 1
ATOM 646 O O . ALA A 1 85 ? 0.999 -3.735 1.715 1.00 78.81 85 ALA A O 1
ATOM 647 N N . LEU A 1 86 ? 1.158 -2.675 -0.260 1.00 74.94 86 LEU A N 1
ATOM 648 C CA . LEU A 1 86 ? -0.139 -2.002 -0.198 1.00 74.94 86 LEU A CA 1
ATOM 649 C C . LEU A 1 86 ? -1.300 -2.999 -0.088 1.00 74.94 86 LEU A C 1
ATOM 651 O O . LEU A 1 86 ? -2.185 -2.826 0.749 1.00 74.94 86 LEU A O 1
ATOM 655 N N . HIS A 1 87 ? -1.264 -4.075 -0.872 1.00 76.31 87 HIS A N 1
ATOM 656 C CA . HIS A 1 87 ? -2.249 -5.150 -0.806 1.00 76.31 87 HIS A CA 1
ATOM 657 C C . HIS A 1 87 ? -2.255 -5.833 0.572 1.00 76.31 87 HIS A C 1
ATOM 659 O O . HIS A 1 87 ? -3.313 -6.034 1.170 1.00 76.31 87 HIS A O 1
ATOM 665 N N . MET A 1 88 ? -1.073 -6.124 1.125 1.00 79.31 88 MET A N 1
ATOM 666 C CA . MET A 1 88 ? -0.916 -6.683 2.472 1.00 79.31 88 MET A CA 1
ATOM 667 C C . MET A 1 88 ? -1.427 -5.733 3.566 1.00 79.31 88 MET A C 1
ATOM 669 O O . MET A 1 88 ? -2.060 -6.186 4.521 1.00 79.31 88 MET A O 1
ATOM 673 N N . PHE A 1 89 ? -1.188 -4.423 3.442 1.00 76.44 89 PHE A N 1
ATOM 674 C CA . PHE A 1 89 ? -1.721 -3.420 4.371 1.00 76.44 89 PHE A CA 1
ATOM 675 C C . PHE A 1 89 ? -3.245 -3.311 4.286 1.00 76.44 89 PHE A C 1
ATOM 677 O O . PHE A 1 89 ? -3.897 -3.278 5.329 1.00 76.44 89 PHE A O 1
ATOM 684 N N . GLY A 1 90 ? -3.817 -3.338 3.080 1.00 69.75 90 GLY A N 1
ATOM 685 C CA . GLY A 1 90 ? -5.264 -3.401 2.875 1.00 69.75 90 GLY A CA 1
ATOM 686 C C . GLY A 1 90 ? -5.883 -4.650 3.508 1.00 69.75 90 GLY A C 1
ATOM 687 O O . GLY A 1 90 ? -6.851 -4.540 4.260 1.00 69.75 90 GLY A O 1
ATOM 688 N N . ARG A 1 91 ? -5.272 -5.828 3.304 1.00 74.44 91 ARG A N 1
ATOM 689 C CA . ARG A 1 91 ? -5.696 -7.082 3.954 1.00 74.44 91 ARG A CA 1
ATOM 690 C C . ARG A 1 91 ? -5.650 -6.996 5.475 1.00 74.44 91 ARG A C 1
ATOM 692 O O . ARG A 1 91 ? -6.623 -7.351 6.127 1.00 74.44 91 ARG A O 1
ATOM 699 N N . ARG A 1 92 ? -4.557 -6.478 6.043 1.00 72.69 92 ARG A N 1
ATOM 700 C CA . ARG A 1 92 ? -4.424 -6.303 7.499 1.00 72.69 92 ARG A CA 1
ATOM 701 C C . ARG A 1 92 ? -5.411 -5.284 8.067 1.00 72.69 92 ARG A C 1
ATOM 703 O O . ARG A 1 92 ? -5.863 -5.449 9.195 1.00 72.69 92 ARG A O 1
ATOM 710 N N . ALA A 1 93 ? -5.734 -4.228 7.322 1.00 65.88 93 ALA A N 1
ATOM 711 C CA . ALA A 1 93 ? -6.738 -3.247 7.731 1.00 65.88 93 ALA A CA 1
ATOM 712 C C . ALA A 1 93 ? -8.150 -3.854 7.747 1.00 65.88 93 ALA A C 1
ATOM 714 O O . ALA A 1 93 ? -8.925 -3.560 8.656 1.00 65.88 93 ALA A O 1
ATOM 715 N N . LEU A 1 94 ? -8.460 -4.738 6.794 1.00 64.25 94 LEU A N 1
ATOM 716 C CA . LEU A 1 94 ? -9.700 -5.514 6.788 1.00 64.25 94 LEU A CA 1
ATOM 717 C C . LEU A 1 94 ? -9.741 -6.537 7.930 1.00 64.25 94 LEU A C 1
ATOM 719 O O . LEU A 1 94 ? -10.738 -6.581 8.638 1.00 64.25 94 LEU A O 1
ATOM 723 N N . GLU A 1 95 ? -8.664 -7.294 8.166 1.00 67.31 95 GLU A N 1
ATOM 724 C CA . GLU A 1 95 ? -8.571 -8.258 9.281 1.00 67.31 95 GLU A CA 1
ATOM 725 C C . GLU A 1 95 ? -8.760 -7.562 10.646 1.00 67.31 95 GLU A C 1
ATOM 727 O O . GLU A 1 95 ? -9.534 -8.031 11.475 1.00 67.31 95 GLU A O 1
ATOM 732 N N . LYS A 1 96 ? -8.158 -6.381 10.856 1.00 61.12 96 LYS A N 1
ATOM 733 C CA . LYS A 1 96 ? -8.360 -5.589 12.085 1.00 61.12 96 LYS A CA 1
ATOM 734 C C . LYS A 1 96 ? -9.754 -4.965 12.195 1.00 61.12 96 LYS A C 1
ATOM 736 O O . LYS A 1 96 ? -10.274 -4.842 13.297 1.00 61.12 96 LYS A O 1
ATOM 741 N N . GLY A 1 97 ? -10.349 -4.548 11.077 1.00 56.31 97 GLY A N 1
ATOM 742 C CA . GLY A 1 97 ? -11.692 -3.959 11.048 1.00 56.31 97 GLY A CA 1
ATOM 743 C C . GLY A 1 97 ? -12.825 -4.979 11.204 1.00 56.31 97 GLY A C 1
ATOM 744 O O . GLY A 1 97 ? -13.940 -4.596 11.554 1.00 56.31 97 GLY A O 1
ATOM 745 N N . LEU A 1 98 ? -12.551 -6.265 10.956 1.00 53.09 98 LEU A N 1
ATOM 746 C CA . LEU A 1 98 ? -13.525 -7.353 11.075 1.00 53.09 98 LEU A CA 1
ATOM 747 C C . LEU A 1 98 ? -13.548 -8.028 12.457 1.00 53.09 98 LEU A C 1
ATOM 749 O O . LEU A 1 98 ? -14.419 -8.863 12.681 1.00 53.09 98 LEU A O 1
ATOM 753 N N . GLY A 1 99 ? -12.654 -7.651 13.380 1.00 55.47 99 GLY A N 1
ATOM 754 C CA . GLY A 1 99 ? -12.673 -8.135 14.764 1.00 55.47 99 GLY A CA 1
ATOM 755 C C . GLY A 1 99 ? -12.487 -9.649 14.903 1.00 55.47 99 GLY A C 1
ATOM 756 O O . GLY A 1 99 ? -13.254 -10.286 15.621 1.00 55.47 99 GLY A O 1
ATOM 757 N N . THR A 1 100 ? -11.499 -10.220 14.209 1.00 46.62 100 THR A N 1
ATOM 758 C CA . THR A 1 100 ? -10.940 -11.550 14.530 1.00 46.62 100 THR A CA 1
ATOM 759 C C . THR A 1 100 ? -9.619 -11.417 15.258 1.00 46.62 100 THR A C 1
ATOM 761 O O . THR A 1 100 ? -8.819 -10.558 14.820 1.00 46.62 100 THR A O 1
#

Secondary structure (DSSP, 8-state):
-HHHHHHHHHHHHHHHHHHHHHHHHHHHHHHHHHHHHHHHHHHHHHIIIIIHHHHHHHTT-HHHHTS-HHHHHHHHHHHHHHHHHHHHHHHHHHHHHTT-

Foldseek 3Di:
DVVVVVVVVVVVVVVVVVVVVVVLVVLLVVLVVLLVVLVVVLVVLCCVQPVVLVVCVVVVVVVSVPDDPVNNVVSNVVSVVSSVVSNVVSVVSVVVSVPD

Sequence (100 aa):
MAGDDDKLEAEILAAEAERLRREGEYTKEHSKYVAASWDRASTGLITIGVFTPMIGFLYRISNVVMLTALDLAFAVAVCLAGAFALHMFGRRALEKGLGT

Organism: NCBI:txid2116701